Protein AF-B7GBQ0-F1 (afdb_monomer)

Structure (mmCIF, N/CA/C/O backbone):
data_AF-B7GBQ0-F1
#
_entry.id   AF-B7GBQ0-F1
#
loop_
_atom_site.group_PDB
_atom_site.id
_atom_site.type_symbol
_atom_site.label_atom_id
_atom_site.label_alt_id
_atom_site.label_comp_id
_atom_site.label_asym_id
_atom_site.label_entity_id
_atom_site.label_seq_id
_atom_site.pdbx_PDB_ins_code
_atom_site.Cartn_x
_atom_site.Cartn_y
_atom_site.Cartn_z
_atom_site.occupancy
_atom_site.B_iso_or_equiv
_atom_site.auth_seq_id
_atom_site.auth_comp_id
_atom_site.auth_asym_id
_atom_site.auth_atom_id
_atom_site.pdbx_PDB_model_num
ATOM 1 N N . VAL A 1 1 ? 2.967 -1.985 9.895 1.00 95.06 1 VAL A N 1
ATOM 2 C CA . VAL A 1 1 ? 2.696 -2.045 8.438 1.00 95.06 1 VAL A CA 1
ATOM 3 C C . VAL A 1 1 ? 3.564 -3.136 7.849 1.00 95.06 1 VAL A C 1
ATOM 5 O O . VAL A 1 1 ? 4.741 -3.183 8.182 1.00 95.06 1 VAL A O 1
ATOM 8 N N . GLN A 1 2 ? 2.991 -4.023 7.046 1.00 98.12 2 GLN A N 1
ATOM 9 C CA . GLN A 1 2 ? 3.692 -5.113 6.369 1.00 98.12 2 GLN A CA 1
ATOM 10 C C . GLN A 1 2 ? 3.494 -4.957 4.865 1.00 98.12 2 GLN A C 1
ATOM 12 O O . GLN A 1 2 ? 2.433 -4.511 4.426 1.00 98.12 2 GLN A O 1
ATOM 17 N N . VAL A 1 3 ? 4.517 -5.301 4.088 1.00 97.12 3 VAL A N 1
ATOM 18 C CA . VAL A 1 3 ? 4.490 -5.195 2.630 1.00 97.12 3 VAL A CA 1
ATOM 19 C C . VAL A 1 3 ? 4.995 -6.499 2.042 1.00 97.12 3 VAL A C 1
ATOM 21 O O . VAL A 1 3 ? 6.055 -6.981 2.435 1.00 97.12 3 VAL A O 1
ATOM 24 N N . THR A 1 4 ? 4.255 -7.048 1.090 1.00 97.81 4 THR A N 1
ATOM 25 C CA . THR A 1 4 ? 4.738 -8.105 0.204 1.00 97.81 4 THR A CA 1
ATOM 26 C C . THR A 1 4 ? 4.741 -7.570 -1.214 1.00 97.81 4 THR A C 1
ATOM 28 O O . THR A 1 4 ? 3.850 -6.816 -1.605 1.00 97.81 4 THR A O 1
ATOM 31 N N . SER A 1 5 ? 5.758 -7.916 -1.991 1.00 96.06 5 SER A N 1
ATOM 32 C CA . SER A 1 5 ? 5.840 -7.525 -3.391 1.00 96.06 5 SER A CA 1
ATOM 33 C C . SER A 1 5 ? 6.232 -8.708 -4.254 1.00 96.06 5 SER A C 1
ATOM 35 O O . SER A 1 5 ? 6.950 -9.611 -3.826 1.00 96.06 5 SER A O 1
ATOM 37 N N . VAL A 1 6 ? 5.725 -8.701 -5.479 1.00 96.62 6 VAL A N 1
ATOM 38 C CA . VAL A 1 6 ? 6.021 -9.696 -6.501 1.00 96.62 6 VAL A CA 1
ATOM 39 C C . VAL A 1 6 ? 6.288 -8.985 -7.820 1.00 96.62 6 VAL A C 1
ATOM 41 O O . VAL A 1 6 ? 5.639 -7.993 -8.161 1.00 96.62 6 VAL A O 1
ATOM 44 N N . TYR A 1 7 ? 7.273 -9.479 -8.563 1.00 94.94 7 TYR A N 1
ATOM 45 C CA . TYR A 1 7 ? 7.561 -8.974 -9.899 1.00 94.94 7 TYR A CA 1
ATOM 46 C C . TYR A 1 7 ? 6.474 -9.437 -10.875 1.00 94.94 7 TYR A C 1
ATOM 48 O O . TYR A 1 7 ? 6.245 -10.639 -11.021 1.00 94.94 7 TYR A O 1
ATOM 56 N N . ASN A 1 8 ? 5.813 -8.496 -11.551 1.00 94.75 8 ASN A N 1
ATOM 57 C CA . ASN A 1 8 ? 4.767 -8.790 -12.523 1.00 94.75 8 ASN A CA 1
ATOM 58 C C . ASN A 1 8 ? 5.383 -8.898 -13.925 1.00 94.75 8 ASN A C 1
ATOM 60 O O . ASN A 1 8 ? 5.591 -7.892 -14.605 1.00 94.75 8 ASN A O 1
ATOM 64 N N . LYS A 1 9 ? 5.678 -10.131 -14.354 1.00 94.50 9 LYS A N 1
ATOM 65 C CA . LYS A 1 9 ? 6.293 -10.408 -15.662 1.00 94.50 9 LYS A CA 1
ATOM 66 C C . LYS A 1 9 ? 5.408 -9.980 -16.835 1.00 94.50 9 LYS A C 1
ATOM 68 O O . LYS A 1 9 ? 5.942 -9.480 -17.813 1.00 94.50 9 LYS A O 1
ATOM 73 N N . GLU A 1 10 ? 4.093 -10.153 -16.727 1.00 94.69 10 GLU A N 1
ATOM 74 C CA . GLU A 1 10 ? 3.137 -9.869 -17.809 1.00 94.69 10 GLU A CA 1
ATOM 75 C C . GLU A 1 10 ? 3.003 -8.371 -18.092 1.00 94.69 10 GLU A C 1
ATOM 77 O O . GLU A 1 10 ? 2.798 -7.965 -19.230 1.00 94.69 10 GLU A O 1
ATOM 82 N N . GLN A 1 11 ? 3.160 -7.538 -17.061 1.00 91.38 11 GLN A N 1
ATOM 83 C CA . GLN A 1 11 ? 3.129 -6.077 -17.182 1.00 91.38 11 GLN A CA 1
ATOM 84 C C . GLN A 1 11 ? 4.524 -5.447 -17.293 1.00 91.38 11 GLN A C 1
ATOM 86 O O . GLN A 1 11 ? 4.664 -4.228 -17.176 1.00 91.38 11 GLN A O 1
ATOM 91 N N . SER A 1 12 ? 5.562 -6.261 -17.486 1.00 93.44 12 SER A N 1
ATOM 92 C CA . SER A 1 12 ? 6.940 -5.799 -17.634 1.00 93.44 12 SER A CA 1
ATOM 93 C C . SER A 1 12 ? 7.446 -6.003 -19.056 1.00 93.44 12 SER A C 1
ATOM 95 O O . SER A 1 12 ? 7.127 -6.988 -19.711 1.00 93.44 12 SER A O 1
ATOM 97 N N . ASP A 1 13 ? 8.322 -5.106 -19.490 1.00 94.12 13 ASP A N 1
ATOM 98 C CA . ASP A 1 13 ? 9.073 -5.196 -20.739 1.00 94.12 13 ASP A CA 1
ATOM 99 C C . ASP A 1 13 ? 10.556 -4.918 -20.428 1.00 94.12 13 ASP A C 1
ATOM 101 O O . ASP A 1 13 ? 11.009 -3.765 -20.480 1.00 94.12 13 ASP A O 1
ATOM 105 N N . PRO A 1 14 ? 11.319 -5.957 -20.019 1.00 91.06 14 PRO A N 1
ATOM 106 C CA . PRO A 1 14 ? 12.731 -5.810 -19.680 1.00 91.06 14 PRO A CA 1
ATOM 107 C C . PRO A 1 14 ? 13.600 -5.266 -20.827 1.00 91.06 14 PRO A C 1
ATOM 109 O O . PRO A 1 14 ? 14.436 -4.406 -20.541 1.00 91.06 14 PRO A O 1
ATOM 112 N N . PRO A 1 15 ? 13.418 -5.675 -22.104 1.00 91.25 15 PRO A N 1
ATOM 113 C CA . PRO A 1 15 ? 14.110 -5.047 -23.233 1.00 91.25 15 PRO A CA 1
ATOM 114 C C . PRO A 1 15 ? 13.902 -3.528 -23.312 1.00 91.25 15 PRO A C 1
ATOM 116 O O . PRO A 1 15 ? 14.851 -2.794 -23.586 1.00 91.25 15 PRO A O 1
ATOM 119 N N . MET A 1 16 ? 12.696 -3.040 -23.000 1.00 89.44 16 MET A N 1
ATOM 120 C CA . MET A 1 16 ? 12.400 -1.604 -22.907 1.00 89.44 16 MET A CA 1
ATOM 121 C C . MET A 1 16 ? 12.703 -0.981 -21.531 1.00 89.44 16 MET A C 1
ATOM 123 O O . MET A 1 16 ? 12.385 0.190 -21.315 1.00 89.44 16 MET A O 1
ATOM 127 N N . ARG A 1 17 ? 13.315 -1.725 -20.596 1.00 87.62 17 ARG A N 1
ATOM 128 C CA . ARG A 1 17 ? 13.626 -1.302 -19.212 1.00 87.62 17 ARG A CA 1
ATOM 129 C C . ARG A 1 17 ? 12.404 -0.865 -18.399 1.00 87.62 17 ARG A C 1
ATOM 131 O O . ARG A 1 17 ? 12.516 -0.043 -17.482 1.00 87.62 17 ARG A O 1
ATOM 138 N N . LYS A 1 18 ? 11.235 -1.412 -18.728 1.00 89.44 18 LYS A N 1
ATOM 139 C CA . LYS A 1 18 ? 9.983 -1.200 -17.999 1.00 89.44 18 LYS A CA 1
ATOM 140 C C . LYS A 1 18 ? 9.737 -2.397 -17.094 1.00 89.44 18 LYS A C 1
ATOM 142 O O . LYS A 1 18 ? 9.614 -3.524 -17.562 1.00 89.44 18 LYS A O 1
ATOM 147 N N . HIS A 1 19 ? 9.645 -2.149 -15.798 1.00 90.12 19 HIS A N 1
ATOM 148 C CA . HIS A 1 19 ? 9.498 -3.184 -14.784 1.00 90.12 19 HIS A CA 1
ATOM 149 C C . HIS A 1 19 ? 8.283 -2.868 -13.923 1.00 90.12 19 HIS A C 1
ATOM 151 O O . HIS A 1 19 ? 8.206 -1.796 -13.337 1.00 90.12 19 HIS A O 1
ATOM 157 N N . CYS A 1 20 ? 7.333 -3.788 -13.830 1.00 93.00 20 CYS A N 1
ATOM 158 C CA . CYS A 1 20 ? 6.156 -3.632 -12.990 1.00 93.00 20 CYS A CA 1
ATOM 159 C C . CYS A 1 20 ? 6.252 -4.561 -11.782 1.00 93.00 20 CYS A C 1
ATOM 161 O O . CYS A 1 20 ? 6.501 -5.761 -11.914 1.00 93.00 20 CYS A O 1
ATOM 163 N N . PHE A 1 21 ? 6.020 -4.011 -10.596 1.00 93.88 21 PHE A N 1
ATOM 164 C CA . PHE A 1 21 ? 5.851 -4.784 -9.372 1.00 93.88 21 PHE A CA 1
ATOM 165 C C . PHE A 1 21 ? 4.419 -4.645 -8.883 1.00 93.88 21 PHE A C 1
ATOM 167 O O . PHE A 1 21 ? 3.879 -3.543 -8.843 1.00 93.88 21 PHE A O 1
ATOM 174 N N . GLN A 1 22 ? 3.823 -5.749 -8.455 1.00 96.44 22 GLN A N 1
ATOM 175 C CA . GLN A 1 22 ? 2.609 -5.719 -7.655 1.00 96.44 22 GLN A CA 1
ATOM 176 C C . GLN A 1 22 ? 3.010 -5.778 -6.186 1.00 96.44 22 GLN A C 1
ATOM 178 O O . GLN A 1 22 ? 3.866 -6.576 -5.806 1.00 96.44 22 GLN A O 1
ATOM 183 N N . TYR A 1 23 ? 2.403 -4.941 -5.356 1.00 94.88 23 TYR A N 1
ATOM 184 C CA . TYR A 1 23 ? 2.624 -4.947 -3.918 1.00 94.88 23 TYR A CA 1
ATOM 185 C C . TYR A 1 23 ? 1.298 -5.017 -3.169 1.00 94.88 23 TYR A C 1
ATOM 187 O O . TYR A 1 23 ? 0.313 -4.396 -3.566 1.00 94.88 23 TYR A O 1
ATOM 195 N N . THR A 1 24 ? 1.297 -5.761 -2.068 1.00 97.50 24 THR A N 1
ATOM 196 C CA . THR A 1 24 ? 0.202 -5.824 -1.102 1.00 97.50 24 THR A CA 1
ATOM 197 C C . THR A 1 24 ? 0.684 -5.195 0.192 1.00 97.50 24 THR A C 1
ATOM 199 O O . THR A 1 24 ? 1.708 -5.600 0.744 1.00 97.50 24 THR A O 1
ATOM 202 N N . ILE A 1 25 ? -0.034 -4.182 0.668 1.00 97.69 25 ILE A N 1
ATOM 203 C CA . ILE A 1 25 ? 0.260 -3.504 1.928 1.00 97.69 25 ILE A CA 1
ATOM 204 C C . ILE A 1 25 ? -0.830 -3.851 2.928 1.00 97.69 25 ILE A C 1
ATOM 206 O O . ILE A 1 25 ? -2.013 -3.621 2.677 1.00 97.69 25 ILE A O 1
ATOM 210 N N . ARG A 1 26 ? -0.398 -4.345 4.087 1.00 98.38 26 ARG A N 1
ATOM 211 C CA . ARG A 1 26 ? -1.235 -4.661 5.239 1.00 98.38 26 ARG A CA 1
ATOM 212 C C . ARG A 1 26 ? -0.939 -3.694 6.381 1.00 98.38 26 ARG A C 1
ATOM 214 O O . ARG A 1 26 ? 0.199 -3.565 6.848 1.00 98.38 26 ARG A O 1
ATOM 221 N N . ILE A 1 27 ? -1.969 -2.999 6.840 1.00 98.19 27 ILE A N 1
ATOM 222 C CA . ILE A 1 27 ? -1.921 -2.032 7.933 1.00 98.19 27 ILE A CA 1
ATOM 223 C C . ILE A 1 27 ? -2.792 -2.571 9.060 1.00 98.19 27 ILE A C 1
ATOM 225 O O . ILE A 1 27 ? -4.010 -2.612 8.938 1.00 98.19 27 ILE A O 1
ATOM 229 N N . THR A 1 28 ? -2.154 -2.971 10.153 1.00 98.56 28 THR A N 1
ATOM 230 C CA . THR A 1 28 ? -2.824 -3.374 11.392 1.00 98.56 28 THR A CA 1
ATOM 231 C C . THR A 1 28 ? -2.786 -2.212 12.372 1.00 98.56 28 THR A C 1
ATOM 233 O O . THR A 1 28 ? -1.709 -1.648 12.601 1.00 98.56 28 THR A O 1
ATOM 236 N N . ASN A 1 29 ? -3.927 -1.871 12.968 1.00 98.50 29 ASN A N 1
ATOM 237 C CA . ASN A 1 29 ? -3.940 -1.016 14.145 1.00 98.50 29 ASN A CA 1
ATOM 238 C C . ASN A 1 29 ? -3.548 -1.841 15.379 1.00 98.50 29 ASN A C 1
ATOM 240 O O . ASN A 1 29 ? -4.353 -2.597 15.916 1.00 98.50 29 ASN A O 1
ATOM 244 N N . ASN A 1 30 ? -2.301 -1.686 15.823 1.00 98.06 30 ASN A N 1
ATOM 245 C CA . ASN A 1 30 ? -1.779 -2.363 17.011 1.00 98.06 30 ASN A CA 1
ATOM 246 C C . ASN A 1 30 ? -2.039 -1.584 18.314 1.00 98.06 30 ASN A C 1
ATOM 248 O O . ASN A 1 30 ? -1.573 -2.022 19.365 1.00 98.06 30 ASN A O 1
ATOM 252 N N . SER A 1 31 ? -2.722 -0.430 18.269 1.00 97.62 31 SER A N 1
ATOM 253 C CA . SER A 1 31 ? -3.139 0.243 19.503 1.00 97.62 31 SER A CA 1
ATOM 254 C C . SER A 1 31 ? -4.159 -0.636 20.235 1.00 97.62 31 SER A C 1
ATOM 256 O O . SER A 1 31 ? -5.065 -1.170 19.590 1.00 97.62 31 SER A O 1
ATOM 258 N N . PRO A 1 32 ? -4.041 -0.798 21.564 1.00 96.94 32 PRO A N 1
ATOM 259 C CA . PRO A 1 32 ? -5.010 -1.553 22.351 1.00 96.94 32 PRO A CA 1
ATOM 260 C C . PRO A 1 32 ? -6.337 -0.804 22.545 1.00 96.94 32 PRO A C 1
ATOM 262 O O . PRO A 1 32 ? -7.341 -1.433 22.870 1.00 96.94 32 PRO A O 1
ATOM 265 N N . THR A 1 33 ? -6.354 0.521 22.370 1.00 98.00 33 THR A N 1
ATOM 266 C CA . THR A 1 33 ? -7.492 1.377 22.755 1.00 98.00 33 THR A CA 1
ATOM 267 C C . THR A 1 33 ? -7.893 2.383 21.690 1.00 98.00 33 THR A C 1
ATOM 269 O O . THR A 1 33 ? -9.077 2.684 21.544 1.00 98.00 33 THR A O 1
ATOM 272 N N . ASP A 1 34 ? -6.936 2.891 20.920 1.00 98.62 34 ASP A N 1
ATOM 273 C CA . ASP A 1 34 ? -7.183 4.025 20.040 1.00 98.62 34 ASP A CA 1
ATOM 274 C C . ASP A 1 34 ? -7.634 3.578 18.659 1.00 98.62 34 ASP A C 1
ATOM 276 O O . ASP A 1 34 ? -7.097 2.643 18.064 1.00 98.62 34 ASP A O 1
ATOM 280 N N . THR A 1 35 ? -8.599 4.309 18.114 1.00 98.50 35 THR A N 1
ATOM 281 C CA . THR A 1 35 ? -8.931 4.235 16.692 1.00 98.50 35 THR A CA 1
ATOM 282 C C . THR A 1 35 ? -7.960 5.118 15.914 1.00 98.50 35 THR A C 1
ATOM 284 O O . THR A 1 35 ? -7.722 6.262 16.296 1.00 98.50 35 THR A O 1
ATOM 287 N N . ILE A 1 36 ? -7.422 4.607 14.808 1.00 98.19 36 ILE A N 1
ATOM 288 C CA . ILE A 1 36 ? -6.531 5.355 13.913 1.00 98.19 36 ILE A CA 1
ATOM 289 C C . ILE A 1 36 ? -7.198 5.578 12.559 1.00 98.19 36 ILE A C 1
ATOM 291 O O . ILE A 1 36 ? -8.045 4.791 12.143 1.00 98.19 36 ILE A O 1
ATOM 295 N N . GLN A 1 37 ? -6.781 6.611 11.834 1.00 98.38 37 GLN A N 1
ATOM 296 C CA . GLN A 1 37 ? -7.189 6.822 10.448 1.00 98.38 37 GLN A CA 1
ATOM 297 C C . GLN A 1 37 ? -5.963 7.024 9.564 1.00 98.38 37 GLN A C 1
ATOM 299 O O . GLN A 1 37 ? -5.073 7.813 9.884 1.00 98.38 37 GLN A O 1
ATOM 304 N N . LEU A 1 38 ? -5.925 6.333 8.425 1.00 97.81 38 LEU A N 1
ATOM 305 C CA . LEU A 1 38 ? -4.946 6.632 7.389 1.00 97.81 38 LEU A CA 1
ATOM 306 C C . LEU A 1 38 ? -5.422 7.846 6.594 1.00 97.81 38 LEU A C 1
ATOM 308 O O . LEU A 1 38 ? -6.430 7.780 5.892 1.00 97.81 38 LEU A O 1
ATOM 312 N N . LEU A 1 39 ? -4.661 8.936 6.679 1.00 97.81 39 LEU A N 1
ATOM 313 C CA . LEU A 1 39 ? -4.969 10.194 5.993 1.00 97.81 39 LEU A CA 1
ATOM 314 C C . LEU A 1 39 ? -4.232 10.338 4.664 1.00 97.81 39 LEU A C 1
ATOM 316 O O . LEU A 1 39 ? -4.738 10.943 3.727 1.00 97.81 39 LEU A O 1
ATOM 320 N N . GLY A 1 40 ? -3.036 9.770 4.556 1.00 96.38 40 GLY A N 1
ATOM 321 C CA . GLY A 1 40 ? -2.186 9.971 3.395 1.00 96.38 40 GLY A CA 1
ATOM 322 C C . GLY A 1 40 ? -1.095 8.929 3.282 1.00 96.38 40 GLY A C 1
ATOM 323 O O . GLY A 1 40 ? -0.851 8.136 4.193 1.00 96.38 40 GLY A O 1
ATOM 324 N N . ARG A 1 41 ? -0.430 8.955 2.134 1.00 95.38 41 ARG A N 1
ATOM 325 C CA . ARG A 1 41 ? 0.716 8.108 1.816 1.00 95.38 41 ARG A CA 1
ATOM 326 C C . ARG A 1 41 ? 1.833 8.949 1.218 1.00 95.38 41 ARG A C 1
ATOM 328 O O . ARG A 1 41 ? 1.578 9.925 0.512 1.00 95.38 41 ARG A O 1
ATOM 335 N N . ARG A 1 42 ? 3.067 8.513 1.444 1.00 95.19 42 ARG A N 1
ATOM 336 C CA . ARG A 1 42 ? 4.261 9.001 0.757 1.00 95.19 42 ARG A CA 1
ATOM 337 C C . ARG A 1 42 ? 5.195 7.822 0.525 1.00 95.19 42 ARG A C 1
ATOM 339 O O . ARG A 1 42 ? 5.662 7.212 1.480 1.00 95.19 42 ARG A O 1
ATOM 346 N N . PHE A 1 43 ? 5.445 7.509 -0.737 1.00 92.50 43 PHE A N 1
ATOM 347 C CA . PHE A 1 43 ? 6.436 6.538 -1.167 1.00 92.50 43 PHE A CA 1
ATOM 348 C C . PHE A 1 43 ? 7.661 7.277 -1.683 1.00 92.50 43 PHE A C 1
ATOM 350 O O . PHE A 1 43 ? 7.539 8.191 -2.497 1.00 92.50 43 PHE A O 1
ATOM 357 N N . GLU A 1 44 ? 8.833 6.859 -1.222 1.00 93.31 44 GLU A N 1
ATOM 358 C CA . GLU A 1 44 ? 10.104 7.211 -1.839 1.00 93.31 44 GLU A CA 1
ATOM 359 C C . GLU A 1 44 ? 10.610 6.006 -2.623 1.00 93.31 44 GLU A C 1
ATOM 361 O O . GLU A 1 44 ? 10.792 4.925 -2.062 1.00 93.31 44 GLU A O 1
ATOM 366 N N . ILE A 1 45 ? 10.833 6.190 -3.916 1.00 90.06 45 ILE A N 1
ATOM 367 C CA . ILE A 1 45 ? 11.234 5.135 -4.834 1.00 90.06 45 ILE A CA 1
ATOM 368 C C . ILE A 1 45 ? 12.659 5.439 -5.285 1.00 90.06 45 ILE A C 1
ATOM 370 O O . ILE A 1 45 ? 12.922 6.444 -5.944 1.00 90.06 45 ILE A O 1
ATOM 37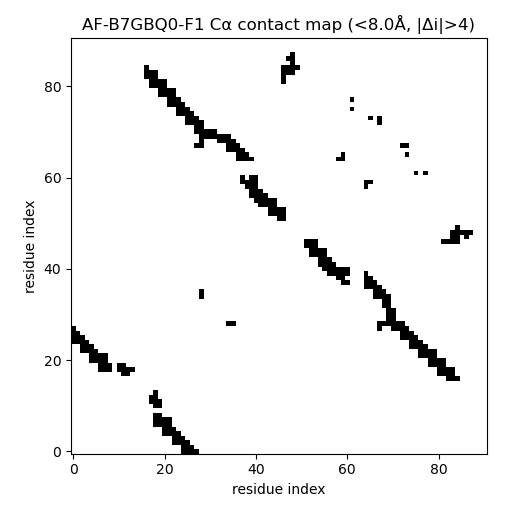4 N N . GLN A 1 46 ? 13.593 4.570 -4.905 1.00 88.50 46 GLN A N 1
ATOM 375 C CA . GLN A 1 46 ? 14.984 4.656 -5.333 1.00 88.50 46 GLN A CA 1
ATOM 376 C C . GLN A 1 46 ? 15.199 3.754 -6.546 1.00 88.50 46 GLN A C 1
ATOM 378 O O . GLN A 1 46 ? 15.221 2.529 -6.430 1.00 88.50 46 GLN A O 1
ATOM 383 N N . THR A 1 47 ? 15.409 4.367 -7.705 1.00 83.62 47 THR A N 1
ATOM 384 C CA . THR A 1 47 ? 15.793 3.645 -8.920 1.00 83.62 47 THR A CA 1
ATOM 385 C C . THR A 1 47 ? 17.301 3.403 -8.917 1.00 83.62 47 THR A C 1
ATOM 387 O O . THR A 1 47 ? 18.085 4.314 -8.637 1.00 83.62 47 THR A O 1
ATOM 390 N N . VAL A 1 48 ? 17.728 2.176 -9.224 1.00 79.56 48 VAL A N 1
ATOM 391 C CA . VAL A 1 48 ? 19.154 1.839 -9.346 1.00 79.56 48 VAL A CA 1
ATOM 392 C C . VAL A 1 48 ? 19.782 2.674 -10.469 1.00 79.56 48 VAL A C 1
ATOM 394 O O . VAL A 1 48 ? 19.196 2.819 -11.539 1.00 79.56 48 VAL A O 1
ATOM 397 N N . GLY A 1 49 ? 20.948 3.269 -10.207 1.00 77.44 49 GLY A N 1
ATOM 398 C CA . GLY A 1 49 ? 21.620 4.178 -11.144 1.00 77.44 49 GLY A CA 1
ATOM 399 C C . GLY A 1 49 ? 21.050 5.604 -11.190 1.00 77.44 49 GLY A C 1
ATOM 400 O O . GLY A 1 49 ? 21.574 6.440 -11.920 1.00 77.44 49 GLY A O 1
ATOM 401 N N . SER A 1 50 ? 20.004 5.915 -10.413 1.00 81.50 50 SER A N 1
ATOM 402 C CA . SER A 1 50 ? 19.521 7.289 -10.223 1.00 81.50 50 SER A CA 1
ATOM 403 C C . SER A 1 50 ? 20.110 7.896 -8.951 1.00 81.50 50 SER A C 1
ATOM 405 O O . SER A 1 50 ? 20.049 7.287 -7.887 1.00 81.50 50 SER A O 1
ATOM 407 N N . SER A 1 51 ? 20.626 9.123 -9.030 1.00 83.75 51 SER A N 1
ATOM 408 C CA . SER A 1 51 ? 21.029 9.903 -7.849 1.00 83.75 51 SER A CA 1
ATOM 409 C C . SER A 1 51 ? 19.842 10.531 -7.110 1.00 83.75 51 SER A C 1
ATOM 411 O O . SER A 1 51 ? 19.991 10.987 -5.980 1.00 83.75 51 SER A O 1
ATOM 413 N N . MET A 1 52 ? 18.663 10.553 -7.738 1.00 85.81 52 MET A N 1
ATOM 414 C CA . MET A 1 52 ? 17.435 11.117 -7.181 1.00 85.81 52 MET A CA 1
ATOM 415 C C . MET A 1 52 ? 16.416 10.018 -6.876 1.00 85.81 52 MET A C 1
ATOM 417 O O . MET A 1 52 ? 16.313 9.033 -7.616 1.00 85.81 52 MET A O 1
ATOM 421 N N . LYS A 1 53 ? 15.645 10.227 -5.805 1.00 89.56 53 LYS A N 1
ATOM 422 C CA . LYS A 1 53 ? 14.471 9.422 -5.458 1.00 89.56 53 LYS A CA 1
ATOM 423 C C . LYS A 1 53 ? 13.217 10.047 -6.053 1.00 89.56 53 LYS A C 1
ATOM 425 O O . LYS A 1 53 ? 13.001 11.249 -5.901 1.00 89.56 53 LYS A O 1
ATOM 430 N N . ASP A 1 54 ? 12.362 9.218 -6.631 1.00 88.56 54 ASP A N 1
ATOM 431 C CA . ASP A 1 54 ? 11.024 9.634 -7.026 1.00 88.56 54 ASP A CA 1
ATOM 432 C C . ASP A 1 54 ? 10.114 9.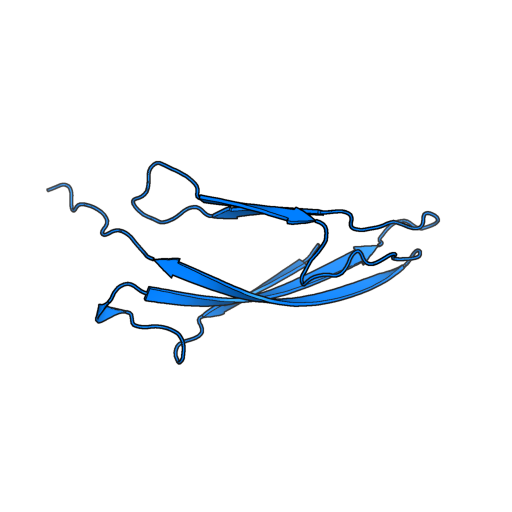625 -5.795 1.00 88.56 54 ASP A C 1
ATOM 434 O O . ASP A 1 54 ? 10.114 8.674 -5.008 1.00 88.56 54 ASP A O 1
ATOM 438 N N . VAL A 1 55 ? 9.340 10.692 -5.603 1.00 9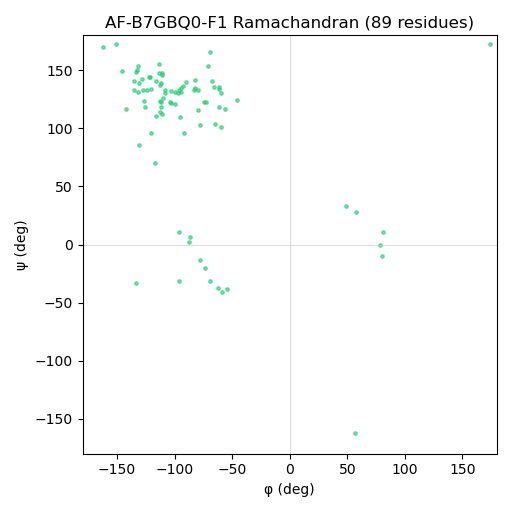1.81 55 VAL A N 1
ATOM 439 C CA . VAL A 1 55 ? 8.411 10.813 -4.475 1.00 91.81 55 VAL A CA 1
ATOM 440 C C . VAL A 1 55 ? 6.987 10.763 -5.000 1.00 91.81 55 VAL A C 1
ATOM 442 O O . VAL A 1 55 ? 6.556 11.643 -5.741 1.00 91.81 55 VAL A O 1
ATOM 445 N N . VAL A 1 56 ? 6.237 9.754 -4.566 1.00 91.00 56 VAL A N 1
ATOM 446 C CA . VAL A 1 56 ? 4.806 9.626 -4.854 1.00 91.00 56 VAL A CA 1
ATOM 447 C C . VAL A 1 56 ? 4.045 9.841 -3.558 1.00 91.00 56 VAL A C 1
ATOM 449 O O . VAL A 1 56 ? 4.115 9.019 -2.647 1.00 91.00 56 VAL A O 1
ATOM 452 N N . GLN A 1 57 ? 3.304 10.939 -3.462 1.00 94.44 57 GLN A N 1
ATOM 453 C CA . GLN A 1 57 ? 2.536 11.286 -2.269 1.00 94.44 57 GLN A CA 1
ATOM 454 C C . GLN A 1 57 ? 1.103 11.677 -2.617 1.00 94.44 57 GLN A C 1
ATOM 456 O O . GLN A 1 57 ? 0.828 12.126 -3.727 1.00 94.44 57 GLN A O 1
ATOM 461 N N . GLY A 1 58 ? 0.190 11.497 -1.669 1.00 94.31 58 GLY A N 1
ATOM 462 C CA . GLY A 1 58 ? -1.201 11.896 -1.838 1.00 94.31 58 GLY A CA 1
ATOM 463 C C . GLY A 1 58 ? -2.091 11.455 -0.685 1.00 94.31 58 GLY A C 1
ATOM 464 O O . GLY A 1 58 ? -1.673 10.692 0.188 1.00 94.31 58 GLY A O 1
ATOM 465 N N . GLU A 1 59 ? -3.332 11.928 -0.712 1.00 96.81 59 GLU A N 1
ATOM 466 C CA . GLU A 1 59 ? -4.357 11.578 0.267 1.00 96.81 59 GLU A CA 1
ATOM 467 C C . GLU A 1 59 ? -4.766 10.107 0.145 1.00 96.81 59 GLU A C 1
ATOM 469 O O . GLU A 1 59 ? -4.868 9.554 -0.958 1.00 96.81 59 GLU A O 1
ATOM 474 N N . GLY A 1 60 ? -4.985 9.477 1.296 1.00 95.44 60 GLY A N 1
ATOM 475 C CA . GLY A 1 60 ? -5.418 8.097 1.401 1.00 95.44 60 GLY A CA 1
ATOM 476 C C . GLY A 1 60 ? -4.494 7.095 0.708 1.00 95.44 60 GLY A C 1
ATOM 477 O O . GLY A 1 60 ? -3.339 7.362 0.359 1.00 95.44 60 GLY A O 1
ATOM 478 N N . VAL A 1 61 ? -5.049 5.915 0.468 1.00 94.50 61 VAL A N 1
ATOM 479 C CA . VAL A 1 61 ? -4.491 4.829 -0.342 1.00 94.50 61 VAL A CA 1
ATOM 480 C C . VAL A 1 61 ? -5.600 4.300 -1.237 1.00 94.50 61 VAL A C 1
ATOM 482 O O . VAL A 1 61 ? -6.720 4.126 -0.771 1.00 94.50 61 VAL A O 1
ATOM 485 N N . THR A 1 62 ? -5.318 4.122 -2.530 1.00 90.75 62 THR A N 1
ATOM 486 C CA . THR A 1 62 ? -6.305 3.654 -3.530 1.00 90.75 62 THR A CA 1
ATOM 487 C C . THR A 1 62 ? -7.655 4.401 -3.497 1.00 90.75 62 THR A C 1
ATOM 489 O O . THR A 1 62 ? -8.703 3.820 -3.759 1.00 90.75 62 THR A O 1
ATOM 492 N N . GLY A 1 63 ? -7.632 5.701 -3.169 1.00 92.44 63 GLY A N 1
ATOM 493 C CA . GLY A 1 63 ? -8.830 6.546 -3.052 1.00 92.44 63 GLY A CA 1
ATOM 494 C C . GLY A 1 63 ? -9.590 6.416 -1.725 1.00 92.44 63 GLY A C 1
ATOM 495 O O . GLY A 1 63 ? -10.710 6.903 -1.617 1.00 92.44 63 GLY A O 1
ATOM 496 N N . ARG A 1 64 ? -9.015 5.750 -0.717 1.00 95.62 64 ARG A N 1
ATOM 497 C CA . ARG A 1 64 ? -9.642 5.477 0.583 1.00 95.62 64 ARG A CA 1
ATOM 498 C C . ARG A 1 64 ? -8.808 6.033 1.735 1.00 95.62 64 ARG A C 1
ATOM 500 O O . ARG A 1 64 ? -7.583 5.928 1.724 1.00 95.62 64 ARG A O 1
ATOM 507 N N . THR A 1 65 ? -9.478 6.522 2.773 1.00 97.88 65 THR A N 1
ATOM 508 C CA . THR A 1 65 ? -8.884 6.961 4.049 1.00 97.88 65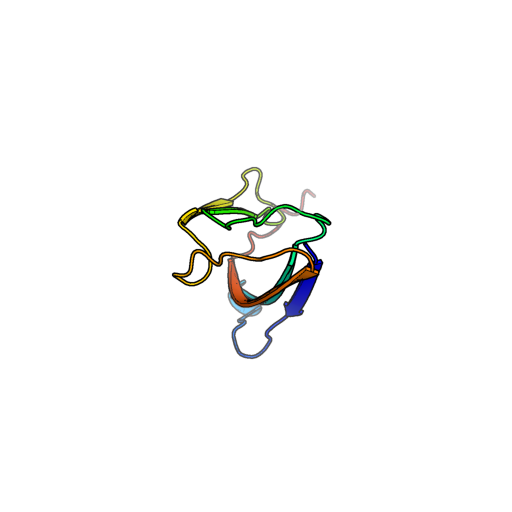 THR A CA 1
ATOM 509 C C . THR A 1 65 ? -9.399 6.079 5.196 1.00 97.88 65 THR A C 1
ATOM 511 O O . THR A 1 65 ? -10.250 6.502 5.982 1.00 97.88 65 THR A O 1
ATOM 514 N N . PRO A 1 66 ? -8.974 4.800 5.259 1.00 97.81 66 PRO A N 1
ATOM 515 C CA . PRO A 1 66 ? -9.551 3.825 6.179 1.00 97.81 66 PRO A CA 1
ATOM 516 C C . PRO A 1 66 ? -9.373 4.242 7.641 1.00 97.81 66 PRO A C 1
ATOM 518 O O . PRO A 1 66 ? -8.285 4.644 8.058 1.00 97.81 66 PRO A O 1
ATOM 521 N N . VAL A 1 67 ? -10.453 4.094 8.405 1.00 98.56 67 VAL A N 1
ATOM 522 C CA . VAL A 1 67 ? -10.477 4.195 9.866 1.00 98.56 67 VAL A CA 1
ATOM 523 C C . VAL A 1 67 ? -10.389 2.777 10.426 1.00 98.56 67 VAL A C 1
ATOM 525 O O . VAL A 1 67 ? -11.126 1.906 9.972 1.00 98.56 67 VAL A O 1
ATOM 528 N N . LEU A 1 68 ? -9.482 2.543 11.373 1.00 98.56 68 LEU A N 1
ATOM 529 C CA . LEU A 1 68 ? -9.207 1.237 11.966 1.00 98.56 68 LEU A CA 1
ATOM 530 C C . LEU A 1 68 ? -9.334 1.313 13.481 1.00 98.56 68 LEU A C 1
ATOM 532 O O . LEU A 1 68 ? -8.574 2.025 14.140 1.00 98.56 68 LEU A O 1
ATOM 536 N N . LYS A 1 69 ? -10.264 0.546 14.042 1.00 98.69 69 LYS A N 1
ATOM 537 C CA . LYS A 1 69 ? -10.382 0.316 15.487 1.00 98.69 69 LYS A CA 1
ATOM 538 C C . LYS A 1 69 ? -9.212 -0.538 16.003 1.00 98.69 69 LYS A C 1
ATOM 540 O O . LYS A 1 69 ? -8.504 -1.139 15.189 1.00 98.69 69 LYS A O 1
ATOM 545 N N . PRO A 1 70 ? -8.992 -0.611 17.328 1.00 98.69 70 PRO A N 1
ATOM 546 C CA . PRO A 1 70 ? -8.008 -1.515 17.922 1.00 98.69 70 PRO A CA 1
ATOM 547 C C . PRO A 1 70 ? -8.083 -2.936 17.351 1.00 98.69 70 PRO A C 1
ATOM 549 O O . PRO 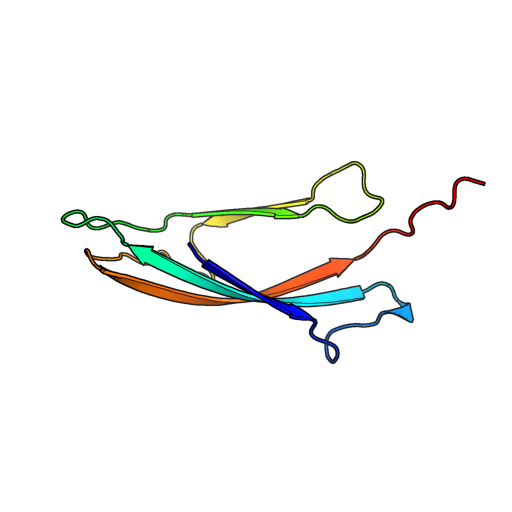A 1 70 ? -9.145 -3.557 17.348 1.00 98.69 70 PRO A O 1
ATOM 552 N N . GLY A 1 71 ? -6.958 -3.438 16.838 1.00 98.25 71 GLY A N 1
ATOM 553 C CA . GLY A 1 71 ? -6.830 -4.775 16.252 1.00 98.25 71 GLY A CA 1
ATOM 554 C C . GLY A 1 71 ? -7.327 -4.928 14.809 1.00 98.25 71 GLY A C 1
ATOM 555 O O . GLY A 1 71 ? -7.062 -5.962 14.193 1.00 98.25 71 GLY A O 1
ATOM 556 N N . GLU A 1 72 ? -8.011 -3.933 14.233 1.00 98.56 72 GLU A N 1
ATOM 557 C CA . GLU A 1 72 ? -8.483 -4.018 12.849 1.00 98.56 72 GLU A CA 1
ATOM 558 C C . GLU A 1 72 ? -7.339 -3.926 11.836 1.00 98.56 72 GLU A C 1
ATOM 560 O O . GLU A 1 72 ? -6.283 -3.324 12.065 1.00 98.56 72 GLU A O 1
ATOM 565 N N . VAL A 1 73 ? -7.585 -4.527 10.672 1.00 98.50 73 VAL A N 1
ATOM 566 C CA . VAL A 1 73 ? -6.634 -4.591 9.570 1.00 98.50 73 VAL A CA 1
ATOM 567 C C . VAL A 1 73 ? -7.248 -4.015 8.308 1.00 98.50 73 VAL A C 1
ATOM 569 O O . VAL A 1 73 ? -8.345 -4.389 7.898 1.00 98.50 73 VAL A O 1
ATOM 572 N N . PHE A 1 74 ? -6.475 -3.163 7.647 1.00 98.25 74 PHE A N 1
ATOM 573 C CA . PHE A 1 74 ? -6.704 -2.736 6.281 1.00 98.25 74 PHE A CA 1
ATOM 574 C C . PHE A 1 74 ? -5.659 -3.347 5.356 1.00 98.25 74 PHE A C 1
ATOM 576 O O . PHE A 1 74 ? -4.461 -3.265 5.629 1.00 98.25 74 PHE A O 1
ATOM 583 N N . GLU A 1 75 ? -6.093 -3.909 4.235 1.00 98.19 75 GLU A N 1
ATOM 584 C CA . GLU A 1 75 ? -5.200 -4.468 3.227 1.00 98.19 75 GLU A CA 1
ATOM 585 C C . GLU A 1 75 ? -5.580 -3.950 1.842 1.00 98.19 75 GLU A C 1
ATOM 587 O O . GLU A 1 75 ? -6.762 -3.821 1.514 1.00 98.19 75 GLU A O 1
ATOM 592 N N . TYR A 1 76 ? -4.574 -3.621 1.036 1.00 96.44 76 TYR A N 1
ATOM 593 C CA . TYR A 1 76 ? -4.777 -3.226 -0.351 1.00 96.44 76 TYR A CA 1
ATOM 594 C C . TYR A 1 76 ? -3.628 -3.692 -1.236 1.00 96.44 76 TYR A C 1
ATOM 596 O O . TYR A 1 76 ? -2.477 -3.772 -0.805 1.00 96.44 76 TYR A O 1
ATOM 604 N N . THR A 1 77 ? -3.962 -3.962 -2.495 1.00 95.62 77 THR A N 1
ATOM 605 C CA . THR A 1 77 ? -3.008 -4.308 -3.549 1.00 95.62 77 THR A CA 1
ATOM 606 C C . THR A 1 77 ? -2.952 -3.184 -4.571 1.00 95.62 77 THR A C 1
ATOM 608 O O . THR A 1 77 ? -3.981 -2.609 -4.926 1.00 95.62 77 THR A O 1
ATOM 611 N N . SER A 1 78 ? -1.752 -2.859 -5.036 1.00 93.31 78 SER A N 1
ATOM 612 C CA . SER A 1 78 ? -1.526 -1.880 -6.095 1.00 93.31 78 SER A CA 1
ATOM 613 C C . SER A 1 78 ? -0.252 -2.230 -6.868 1.00 93.31 78 SER A C 1
ATOM 615 O O . SER A 1 78 ? 0.477 -3.160 -6.515 1.00 93.31 78 SER A O 1
ATOM 617 N N . THR A 1 79 ? 0.005 -1.511 -7.954 1.00 92.62 79 THR A N 1
ATOM 618 C CA . THR A 1 79 ? 1.160 -1.718 -8.829 1.00 92.62 79 THR A CA 1
ATOM 619 C C . THR A 1 79 ? 2.113 -0.530 -8.780 1.00 92.62 79 THR A C 1
ATOM 621 O O . THR A 1 79 ? 1.694 0.618 -8.627 1.00 92.62 79 THR A O 1
ATOM 624 N N . ALA A 1 80 ? 3.404 -0.801 -8.937 1.00 89.69 80 ALA A N 1
ATOM 625 C CA . ALA A 1 80 ? 4.466 0.180 -9.101 1.00 89.69 80 ALA A CA 1
ATOM 626 C C . ALA A 1 80 ? 5.164 -0.071 -10.448 1.00 89.69 80 ALA A C 1
ATOM 628 O O . ALA A 1 80 ? 6.031 -0.948 -10.525 1.00 89.69 80 ALA A O 1
ATOM 629 N N . PRO A 1 81 ? 4.786 0.650 -11.518 1.00 86.06 81 PRO A N 1
ATOM 630 C CA . PRO A 1 81 ? 5.551 0.658 -12.755 1.00 86.06 81 PRO A CA 1
ATOM 631 C C . PRO A 1 81 ? 6.820 1.496 -12.558 1.00 86.06 81 PRO A C 1
ATOM 633 O O . PRO A 1 81 ? 6.756 2.671 -12.201 1.00 86.06 81 PRO A O 1
ATOM 636 N N . LEU A 1 82 ? 7.976 0.887 -12.791 1.00 84.94 82 LEU A N 1
ATOM 637 C CA . LEU A 1 82 ? 9.299 1.472 -12.621 1.00 84.94 82 LEU A CA 1
ATOM 638 C C . LEU A 1 82 ? 10.043 1.457 -13.955 1.00 84.94 82 LEU A C 1
ATOM 640 O O . LEU A 1 82 ? 10.078 0.445 -14.657 1.00 84.94 82 LEU A O 1
ATOM 644 N N . SER A 1 83 ? 10.663 2.584 -14.296 1.00 78.81 83 SER A N 1
ATOM 645 C CA . SER A 1 83 ? 11.598 2.672 -15.420 1.00 78.81 83 SER A CA 1
ATOM 646 C C . SER A 1 83 ? 13.015 2.687 -14.871 1.00 78.81 83 SER A C 1
ATOM 648 O O . SER A 1 83 ? 13.357 3.558 -14.074 1.00 78.81 83 SER A O 1
ATOM 650 N N . VAL A 1 84 ? 13.841 1.725 -15.275 1.00 74.50 84 VAL A N 1
ATOM 651 C CA . VAL A 1 84 ? 15.204 1.595 -14.742 1.00 74.50 84 VAL A CA 1
ATOM 652 C C . VAL A 1 84 ? 16.181 2.323 -15.660 1.00 74.50 84 VAL A C 1
ATOM 654 O O . VAL A 1 84 ? 16.158 2.147 -16.881 1.00 74.50 84 VAL A O 1
ATOM 657 N N . ARG A 1 85 ? 17.050 3.160 -15.081 1.00 67.38 85 ARG A N 1
ATOM 658 C CA . ARG A 1 85 ? 18.158 3.770 -15.823 1.00 67.38 85 ARG A CA 1
ATOM 659 C C . ARG A 1 85 ? 19.317 2.773 -15.900 1.00 67.38 85 ARG A C 1
ATOM 661 O O . ARG A 1 85 ? 19.558 2.061 -14.928 1.00 67.38 85 ARG A O 1
ATOM 668 N N . PRO A 1 86 ? 20.033 2.691 -17.032 1.00 60.09 86 PRO A N 1
ATOM 669 C CA . PRO A 1 86 ? 21.233 1.873 -17.092 1.00 60.09 86 PRO A CA 1
ATOM 670 C C . PRO A 1 86 ? 22.220 2.388 -16.042 1.00 60.09 86 PRO A C 1
ATOM 672 O O . PRO A 1 86 ? 22.470 3.591 -15.962 1.00 60.09 86 PRO A O 1
ATOM 675 N N . ILE A 1 87 ? 22.762 1.479 -15.232 1.00 61.31 87 ILE A N 1
ATOM 676 C CA . ILE A 1 87 ? 23.961 1.774 -14.452 1.00 61.31 87 ILE A CA 1
ATOM 677 C C . ILE A 1 87 ? 25.034 2.066 -15.498 1.00 61.31 87 ILE A C 1
ATOM 679 O O . ILE A 1 87 ? 25.293 1.213 -16.348 1.00 61.31 87 ILE A O 1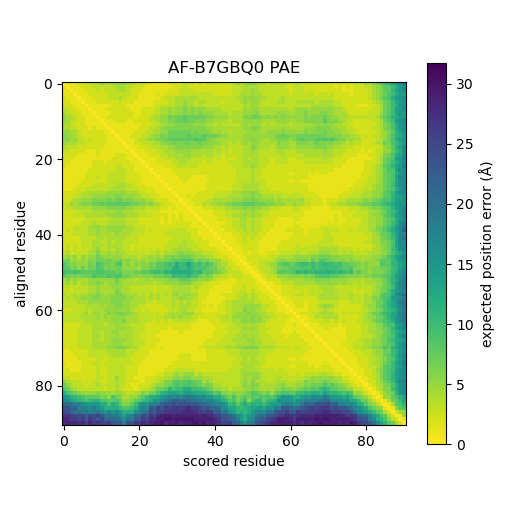
ATOM 683 N N . GLY A 1 88 ? 25.593 3.276 -15.498 1.00 54.41 88 GLY A N 1
ATOM 684 C CA . GLY A 1 88 ? 26.789 3.533 -16.287 1.00 54.41 88 GLY A CA 1
ATOM 685 C C . GLY A 1 88 ? 27.840 2.530 -15.837 1.00 54.41 88 GLY A C 1
ATOM 686 O O . GLY A 1 88 ? 28.199 2.520 -14.662 1.00 54.41 88 GLY A O 1
ATOM 687 N N . THR A 1 89 ? 28.271 1.640 -16.726 1.00 45.25 89 THR A N 1
ATOM 688 C CA . THR A 1 89 ? 29.511 0.898 -16.529 1.00 45.25 89 THR A CA 1
ATOM 689 C C . THR A 1 89 ? 30.609 1.941 -16.424 1.00 45.25 89 THR A C 1
ATOM 691 O O . THR A 1 89 ? 30.999 2.533 -17.428 1.00 45.25 89 THR A O 1
ATOM 694 N N . THR A 1 90 ? 31.042 2.236 -15.203 1.00 47.19 90 THR A N 1
ATOM 695 C CA . THR A 1 90 ? 32.380 2.767 -14.991 1.00 47.19 90 THR A CA 1
ATOM 696 C C . THR A 1 90 ? 33.319 1.641 -15.413 1.00 47.19 90 THR A C 1
ATOM 698 O O . THR A 1 90 ? 33.388 0.617 -14.731 1.00 47.19 90 THR A O 1
ATOM 701 N N . GLU A 1 91 ? 33.920 1.779 -16.595 1.00 36.62 91 GLU A N 1
ATOM 702 C CA . GLU A 1 91 ? 35.236 1.182 -16.847 1.00 36.62 91 GLU A CA 1
ATOM 703 C C . GLU A 1 91 ? 36.274 1.826 -15.921 1.00 36.62 91 GLU A C 1
ATOM 705 O O . GLU A 1 91 ? 36.124 3.036 -15.614 1.00 36.62 91 GLU A O 1
#

Foldseek 3Di:
DDKDKDWDPVQADVVQQKTKMKMKDKDWQQDQFDKDKAFKDWDWADAPQDPGTDIDIDTDPPPDTDIAGHGDMDMDMDMDIDRHDDNPPPD

Radius of gyration: 16.73 Å; Cα contacts (8 Å, |Δi|>4): 177; chains: 1; bounding box: 46×22×46 Å

InterPro domains:
  IPR007474 ApaG domain [PF04379] (10-84)
  IPR007474 ApaG domain [PS51087] (1-91)
  IPR036767 ApaG domain superfamily [G3DSA:2.60.40.1470] (1-91)
  IPR036767 ApaG domain superfamily [SSF110069] (1-84)
  IPR050718 ApaG-like [PTHR47191] (1-87)

Nearest PDB structures (foldseek):
  1xvs-assembly1_B  TM=9.570E-01  e=3.941E-06  Vibrio cholerae
  1xq4-assembly1_A  TM=9.176E-01  e=6.743E-06  Bordetella pertussis
  2f1e-assembly1_A  TM=9.153E-01  e=8.822E-06  Xanthomonas citri
  5hdw-assembly1_A  TM=8.819E-01  e=7.923E-06  Homo sapiens
  1tza-assembly1_A  TM=8.713E-01  e=3.971E-05  Shewanella oneidensis MR-1

Mean predicted aligned error: 5.08 Å

Sequence (91 aa):
VQVTSVYNKEQSDPPMRKHCFQYTIRITNNSPTDTIQLLGRRFEIQTVGSSMKDVVQGEGVTGRTPVLKPGEVFEYTSTAPLSVRPIGTTE

Solvent-accessible surface area (backbone atoms only — not comparable to full-atom values): 5429 Å² total; per-residue (Å²): 115,48,77,49,73,46,81,35,67,89,74,32,39,69,95,78,34,32,43,22,31,39,35,39,42,39,41,60,32,82,42,88,77,53,69,48,66,46,64,56,43,75,46,79,45,77,42,63,70,49,95,60,65,50,74,53,67,49,70,20,56,98,87,39,58,58,72,29,46,50,70,32,72,49,73,51,74,51,73,49,82,43,73,58,52,76,63,77,79,78,125

Organism: Phaeodactylum tricornutum (strain CCAP 1055/1) (NCBI:txid556484)

pLDDT: mean 90.43, std 12.27, range [36.62, 98.69]

Secondary structure (DSSP, 8-state):
-EEEEEEEEEEEETTTTEEEEEEEEEEE---SS--EE--EEEEEEE-TT-SSEEEEEEESBTTB--EE-TT-EEEEEEEEEEEPPPPP---

=== Feature glossary ===
Feature key, reading from the visual/contextual features back to the raw sequence:

Rendered structure images. Six rendered views show the 3D structure from the faces of a cube — i.e. along ±x, ±y, ±z. Rendering representation is drawn randomly per protein from cartoon (secondary-structure ribbons), sticks (backbone bonds), or molecular surface; coloring is either N→C rainbow (blue at the N-terminus through red at the C-terminus) or one color per chain.

Contact-map, Ramachandran, and PAE plots. The contact map is a binary N×N matrix image: pixel (i, j) is dark where Cα_i and Cα_j are within 8 Å and |i−j|>4. Because the |i−j|>4 filter removes local helical contacts, off-diagonal stripes parallel to the main diagonal indicate parallel β-sheets; stripes perpendicular to it indicate antiparallel β-sheets. The Ramachandran plot scatters every residue's (φ, ψ) pair against the sterically allowed regions. The PAE heatmap renders the predicted-aligned-error matrix.

InterPro / GO / CATH / organism. Database cross-references. InterPro integrates a dozen domain/family signature databases into unified entries with residue-range hits. GO terms attach function/process/location labels with evidence codes. CATH codes position the fold in a four-level structural taxonomy. Organism is the NCBI-taxonomy species name.

Nearest PDB structures. The Foldseek neighbor list gives the closest experimentally determined structures in the PDB, ranked by structural alignment. TM-score near 1 means near-identical fold; near 0.3 means only rough topology match. This is how one finds what a novel A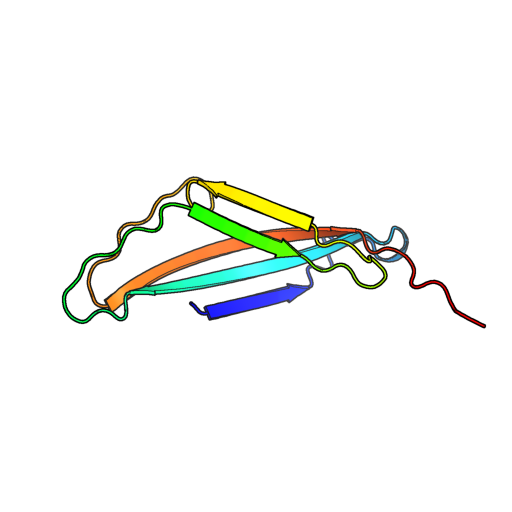lphaFold prediction most resembles in the solved-structure universe.

Predicted aligned error. PAE(i, j) answers: if I align the predicted and true structures on residue i, how far off (in Å) do I expect residue j to be? A block-diagonal PAE matrix with low values on the blocks and high values off-diagonal is the signature of a multi-domain protein with confidently predicted domains but uncertain inter-domain orientation.

Solvent-accessible surface area. Accessible surface area quantifies burial. A residue with SASA near zero is packed into the hydrophobic core; one with SASA >100 Å² sits on the surface. Computed here via the Shrake–Rupley numerical algorithm with a 1.4 Å probe.

B-factor. B-factor (Debye–Waller factor) reflects atomic displacement in the crystal lattice. It is an experimental observable (units Å²), not a prediction; low values mean the atom is pinned down, high values mean it moves or is heterogeneous across the crystal.

pLDDT. For AlphaFold models, the B-factor field carries pLDDT — the model's own estimate of local accuracy on a 0–100 scale. Regions with pLDDT<50 should be treated as essentially unmodeled; they often correspond to intrinsically disordered segments.

Backbone torsions (φ/ψ). φ (phi) and ψ (psi) are the two rotatable backbone dihedrals per residue: φ is the C(i-1)–N–Cα–C torsion, ψ is the N–Cα–C–N(i+1) torsion, both in degrees on (−180°, 180°]. α-helical residues cluster near (−60°, −45°); β-strand residues near (−120°, +130°). A Ramachandran plot is simply a scatter of (φ, ψ) for every residue.

Radius of gyration, Cα contacts, bounding box. Radius of gyration (Rg) is the root-mean-square distance of Cα atoms from their centroid — a single number for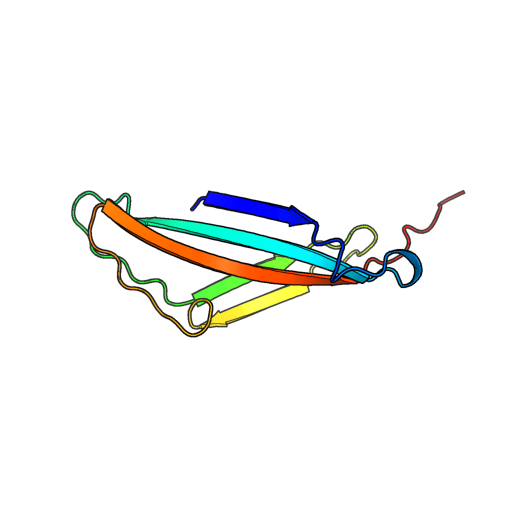 overall size and compactness. A globular domain of N residues has Rg ≈ 2.2·N^0.38 Å; an extended or disordered chain has a much larger Rg. The Cα contact count is the number of residue pairs whose Cα atoms are within 8 Å and are more than four positions apart in sequence — a standard proxy for tertiary packing density. The bounding box is the smallest axis-aligned box enclosing all Cα atoms.

Secondary structure (3-state, P-SEA). Three-state secondary structure (P-SEA) collapses the eight DSSP classes into helix (a), strand (b), and coil (c). P-SEA assigns these from Cα geometry alone — distances and angles — without requiring backbone oxygens, so it works on any Cα trace.

Secondary structure (8-state, DSSP). DSSP 8-state secondary structure assigns each residue one of H (α-helix), G (3₁₀-helix), I (π-helix), E (extended β-strand), B (isolated β-bridge), T (hydrogen-bonded turn), S (bend), or '-' (coil). The assignment is computed from backbone hydrogen-bond geometry via the Kabsch–Sander algorithm.

Foldseek 3Di. A 3Di character summarizes, for each residue, the relative orientation of the Cα frame of its nearest spatial neighbor. Because it encodes fold topology rather than chemistry, 3Di alignments detect remote structural similarity that sequence alignment misses.

mmCIF coordinates. The mmCIF block holds the 3D Cartesian coordinates of each backbone atom (N, Cα, C, O) in ångströms. mmCIF is the PDB's canonical archive format — a tagged-loop text representation of the atomic model.

Sequence. Sequence gives the chain of amino acids in standard one-letter code (A=alanine, C=cysteine, …, Y=tyrosine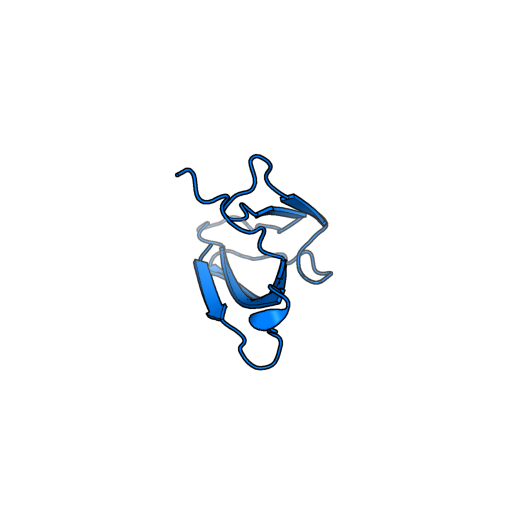), read N→C. It is the only feature that is directly encoded by the gene; all structural features are derived from the folded form of this sequence.